Protein AF-A0A061A1T7-F1 (afdb_monomer_lite)

Foldseek 3Di:
DAAPVRLVVVLVVLQPDPDDDDDDDPDQVSQQSHDQKDWDQDPNDTDIDGHGPVNVVVVVVVVLVVLVVVLVVLVVVLVVLVVVLVVCVPPPVCPVVSVVSVVVSVPDPDRDDDDDDDDDDDDDDPPDDADDPQPDWDAQDWDDPDPVDTPDGGDTDTDHPPDDDDDHDHPPPPPPPPD

Radius of gyration: 30.39 Å; chains: 1; bounding box: 61×45×91 Å

Organism: Oncorhynchus mykiss (NCBI:txid8022)

Sequence (179 aa):
MLDVRAILWLENYLQTWQTTILVVSHDRNFLNAVVTDIIHLHSQRLESYRGDYENFVKTKEDRLKNQQREYEAQFQYREHIQVFIDRFRYNANRAAQVQSKLKLLEKLPELKPLEKETEVTLKFPDNFEKLSPPVLQLDEVEFYYNTDQRLFTQLSVSADLESRICIVRINHTALNPDD

Secondary structure (DSSP, 8-state):
---HHHHHHHHHHHHT--S------S-HHHHHHH-SEEEEEETTEEEEEES-HHHHHHHHHHHHHHHHHHHHHHHHHHHHHHHHHHHHTT-GGGHHHHHHHHHHHHHSPP-PPP-PPPP------S----PPSPSEEEEEEEEEEETTEEEEEEEEEEE-TT--------------S--

pLDDT: mean 85.38, std 11.36, range [34.44, 96.12]

InterPro domains:
  IPR027417 P-loop containing nucleoside triphosphate hydrolase [G3DSA:3.40.50.300] (1-96)
  IPR027417 P-loop containing nucleoside triphosphate hydrolase [SSF52540] (2-102)
  IPR032781 ABC-transporter extension domain [PF12848] (39-120)
  IPR050611 ABCF protein [PTHR19211] (1-171)

Structure (mmCIF, N/CA/C/O backbone):
data_AF-A0A061A1T7-F1
#
_entry.id   AF-A0A061A1T7-F1
#
loop_
_atom_site.group_PDB
_atom_site.id
_atom_site.type_symbol
_atom_site.label_atom_id
_atom_site.label_alt_id
_atom_site.label_comp_id
_atom_site.label_asym_id
_atom_site.label_entity_id
_atom_site.label_seq_id
_atom_site.pdbx_PDB_ins_code
_atom_site.Cartn_x
_atom_site.Cartn_y
_atom_site.Cartn_z
_atom_site.occupancy
_atom_site.B_iso_or_equiv
_atom_site.auth_seq_id
_atom_site.auth_comp_id
_atom_site.auth_asym_id
_atom_site.auth_atom_id
_atom_site.pdbx_PDB_model_num
ATOM 1 N N . MET A 1 1 ? 2.419 -6.034 -18.718 1.00 60.41 1 MET A N 1
ATOM 2 C CA . MET A 1 1 ? 3.374 -5.475 -17.742 1.00 60.41 1 MET A CA 1
ATOM 3 C C . MET A 1 1 ? 4.039 -4.290 -18.416 1.00 60.41 1 MET A C 1
ATOM 5 O O . MET A 1 1 ? 4.639 -4.479 -19.470 1.00 60.41 1 MET A O 1
ATOM 9 N N . LEU A 1 2 ? 3.797 -3.078 -17.916 1.00 73.94 2 LEU A N 1
ATOM 10 C CA . LEU A 1 2 ? 4.440 -1.876 -18.445 1.00 73.94 2 LEU A CA 1
ATOM 11 C C . LEU A 1 2 ? 5.878 -1.834 -17.932 1.00 73.94 2 LEU A C 1
ATOM 13 O O . LEU A 1 2 ? 6.141 -2.230 -16.799 1.00 73.94 2 LEU A O 1
ATOM 17 N N . ASP A 1 3 ? 6.795 -1.392 -18.784 1.00 81.38 3 ASP A N 1
ATOM 18 C CA . ASP A 1 3 ? 8.151 -1.082 -18.345 1.00 81.38 3 ASP A CA 1
ATOM 19 C C . ASP A 1 3 ? 8.145 0.209 -17.508 1.00 81.38 3 ASP A C 1
ATOM 21 O O . ASP A 1 3 ? 7.262 1.055 -17.663 1.00 81.38 3 ASP A O 1
ATOM 25 N N . VAL A 1 4 ? 9.148 0.375 -16.648 1.00 82.56 4 VAL A N 1
ATOM 26 C CA . VAL A 1 4 ? 9.321 1.510 -15.734 1.00 82.56 4 VAL A CA 1
ATOM 27 C C . VAL A 1 4 ? 9.188 2.839 -16.476 1.00 82.56 4 VAL A C 1
ATOM 29 O O . VAL A 1 4 ? 8.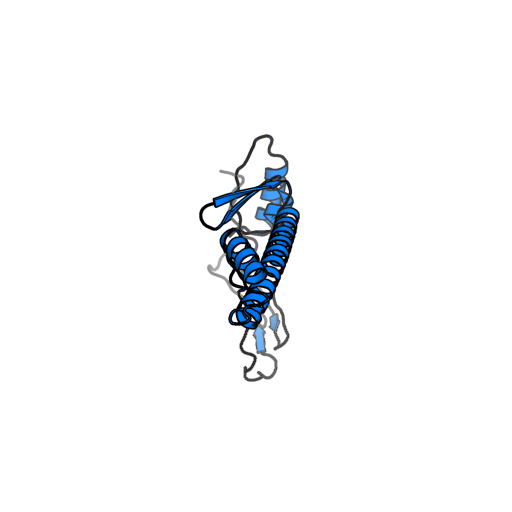497 3.743 -16.014 1.00 82.56 4 VAL A O 1
ATOM 32 N N . ARG A 1 5 ? 9.774 2.955 -17.675 1.00 83.56 5 ARG A N 1
ATOM 33 C CA . ARG A 1 5 ? 9.669 4.179 -18.481 1.00 83.56 5 ARG A CA 1
ATOM 34 C C . ARG A 1 5 ? 8.234 4.472 -18.928 1.00 83.56 5 ARG A C 1
ATOM 36 O O . ARG A 1 5 ? 7.831 5.632 -18.953 1.00 83.56 5 ARG A O 1
ATOM 43 N N . ALA A 1 6 ? 7.476 3.440 -19.289 1.00 86.75 6 ALA A N 1
ATOM 44 C CA . ALA A 1 6 ? 6.087 3.589 -19.708 1.00 86.75 6 ALA A CA 1
ATOM 45 C C . ALA A 1 6 ? 5.177 3.949 -18.524 1.00 86.75 6 ALA A C 1
ATOM 47 O O . ALA A 1 6 ? 4.270 4.760 -18.688 1.00 86.75 6 ALA A O 1
ATOM 48 N N . ILE A 1 7 ? 5.458 3.403 -17.334 1.00 87.44 7 ILE A N 1
ATOM 49 C CA . ILE A 1 7 ? 4.771 3.775 -16.089 1.00 87.44 7 ILE A CA 1
ATOM 50 C C . ILE A 1 7 ? 5.023 5.253 -15.775 1.00 87.44 7 ILE A C 1
ATOM 52 O O . ILE A 1 7 ? 4.065 6.001 -15.624 1.00 87.44 7 ILE A O 1
ATOM 56 N N . LEU A 1 8 ? 6.281 5.704 -15.796 1.00 88.06 8 LEU A N 1
ATOM 57 C CA . LEU A 1 8 ? 6.629 7.110 -15.549 1.00 88.06 8 LEU A CA 1
ATOM 58 C C . LEU A 1 8 ? 5.977 8.064 -16.558 1.00 88.06 8 LEU A C 1
ATOM 60 O O . LEU A 1 8 ? 5.512 9.142 -16.195 1.00 88.06 8 LEU A O 1
ATOM 64 N N . TRP A 1 9 ? 5.940 7.694 -17.841 1.00 90.50 9 TRP A N 1
ATOM 65 C CA . TRP A 1 9 ? 5.237 8.494 -18.844 1.00 90.50 9 TRP A CA 1
ATOM 66 C C . TRP A 1 9 ? 3.737 8.585 -18.535 1.00 90.50 9 TRP A C 1
ATOM 68 O O . TRP A 1 9 ? 3.175 9.678 -18.573 1.00 90.50 9 TRP A O 1
ATOM 78 N N . LEU A 1 10 ? 3.110 7.458 -18.184 1.00 91.19 10 LEU A N 1
ATOM 79 C CA . LEU A 1 10 ? 1.691 7.399 -17.849 1.00 91.19 10 LEU A CA 1
ATOM 80 C C . LEU A 1 10 ? 1.365 8.227 -16.600 1.00 91.19 10 LEU A C 1
ATOM 82 O O . LEU A 1 10 ? 0.374 8.948 -16.602 1.00 91.19 10 LEU A O 1
ATOM 86 N N . GLU A 1 11 ? 2.198 8.164 -15.562 1.00 91.75 11 GLU A N 1
ATOM 87 C CA . GLU A 1 11 ? 2.050 8.982 -14.352 1.00 91.75 11 GLU A CA 1
ATOM 88 C C . GLU A 1 11 ? 2.026 10.474 -14.691 1.00 91.75 11 GLU A C 1
ATOM 90 O O . GLU A 1 11 ? 1.064 11.167 -14.362 1.00 91.75 11 GLU A O 1
ATOM 95 N N . ASN A 1 12 ? 3.036 10.953 -15.424 1.00 91.81 12 ASN A N 1
ATOM 96 C CA . ASN A 1 12 ? 3.116 12.356 -15.834 1.00 91.81 12 ASN A CA 1
ATOM 97 C C . ASN A 1 12 ? 1.926 12.763 -16.712 1.00 91.81 12 ASN A C 1
ATOM 99 O O . ASN A 1 12 ? 1.371 13.850 -16.560 1.00 91.81 12 ASN A O 1
ATOM 103 N N . TYR A 1 13 ? 1.514 11.884 -17.625 1.00 93.25 13 TYR A N 1
ATOM 104 C CA . TYR A 1 13 ? 0.376 12.137 -18.499 1.00 93.25 13 TYR A CA 1
ATOM 105 C C . TYR A 1 13 ? -0.920 12.308 -17.699 1.00 93.25 13 TYR A C 1
ATOM 107 O O . TYR A 1 13 ? -1.641 13.290 -17.889 1.00 93.25 13 TYR A O 1
ATOM 115 N N . LEU A 1 14 ? -1.186 11.401 -16.756 1.00 92.88 14 LEU A N 1
ATOM 116 C CA . LEU A 1 14 ? -2.396 11.429 -15.935 1.00 92.88 14 LEU A CA 1
ATOM 117 C C . LEU A 1 14 ? -2.410 12.591 -14.936 1.00 92.88 14 LEU A C 1
ATOM 119 O O . LEU A 1 14 ? -3.479 13.129 -14.666 1.00 92.88 14 LEU A O 1
ATOM 123 N N . GLN A 1 15 ? -1.254 13.039 -14.446 1.00 90.19 15 GLN A N 1
ATOM 124 C CA . GLN A 1 15 ? -1.170 14.237 -13.601 1.00 90.19 15 GLN A CA 1
ATOM 125 C C . GLN A 1 15 ? -1.609 15.515 -14.329 1.00 90.19 15 GLN A C 1
ATOM 127 O O . GLN A 1 15 ? -2.145 16.430 -13.707 1.00 90.19 15 GLN A O 1
ATOM 132 N N . THR A 1 16 ? -1.405 15.591 -15.647 1.00 91.38 16 THR A N 1
ATOM 133 C CA . THR A 1 16 ? -1.854 16.736 -16.463 1.00 91.38 16 THR A CA 1
ATOM 134 C C . THR A 1 16 ? -3.309 16.627 -16.925 1.00 91.38 16 THR A C 1
ATOM 136 O O . THR A 1 16 ? -3.820 17.522 -17.605 1.00 91.38 16 THR A O 1
ATOM 139 N N . TRP A 1 17 ? -3.988 15.534 -16.575 1.00 93.44 17 TRP A N 1
ATOM 140 C CA . TRP A 1 17 ? -5.333 15.253 -17.043 1.00 93.44 17 TRP A CA 1
ATOM 141 C C . TRP A 1 17 ? -6.360 16.163 -16.362 1.00 93.44 17 TRP A C 1
ATOM 143 O O . TRP A 1 17 ? -6.424 16.258 -15.140 1.00 93.44 17 TRP A O 1
ATOM 153 N N . GLN A 1 18 ? -7.186 16.848 -17.156 1.00 91.88 18 GLN A N 1
ATOM 154 C CA . GLN A 1 18 ? -8.081 17.899 -16.647 1.00 91.88 18 GLN A CA 1
ATOM 155 C C . GLN A 1 18 ? -9.429 17.381 -16.128 1.00 91.88 18 GLN A C 1
ATOM 157 O O . GLN A 1 18 ? -10.175 18.131 -15.500 1.00 91.88 18 GLN A O 1
ATOM 162 N N . THR A 1 19 ? -9.777 16.125 -16.409 1.00 93.75 19 THR A N 1
ATOM 163 C CA . THR A 1 19 ? -11.065 15.535 -16.015 1.00 93.75 19 THR A CA 1
ATOM 164 C C . THR A 1 19 ? -10.893 14.481 -14.930 1.00 93.75 19 THR A C 1
ATOM 166 O O . THR A 1 19 ? -9.794 14.014 -14.650 1.00 93.75 19 THR A O 1
ATOM 169 N N . THR A 1 20 ? -12.002 14.042 -14.338 1.00 93.69 20 THR A N 1
ATOM 170 C CA . THR A 1 20 ? -11.986 12.920 -13.396 1.00 93.69 20 THR A CA 1
ATOM 171 C C . THR A 1 20 ? -11.618 11.621 -14.109 1.00 93.69 20 THR A C 1
ATOM 173 O O . THR A 1 20 ? -12.156 11.316 -15.175 1.00 93.69 20 THR A O 1
ATOM 176 N N . ILE A 1 21 ? -10.730 10.846 -13.491 1.00 93.94 21 ILE A N 1
ATOM 177 C CA . ILE A 1 21 ? -10.353 9.499 -13.918 1.00 93.94 21 ILE A CA 1
ATOM 178 C C . ILE A 1 21 ? -10.602 8.519 -12.773 1.00 93.94 21 ILE A C 1
ATOM 180 O O . ILE A 1 21 ? -10.422 8.856 -11.605 1.00 93.94 21 ILE A O 1
ATOM 184 N N . LEU A 1 22 ? -11.018 7.301 -13.114 1.00 93.75 22 LEU A N 1
ATOM 185 C CA . LEU A 1 22 ? -11.097 6.185 -12.178 1.00 93.75 22 LEU A CA 1
ATOM 186 C C . LEU A 1 22 ? -10.050 5.159 -12.593 1.00 93.75 22 LEU A C 1
ATOM 188 O O . LEU A 1 22 ? -10.111 4.630 -13.703 1.00 93.75 22 LEU A O 1
ATOM 192 N N . VAL A 1 23 ? -9.099 4.885 -11.705 1.00 92.75 23 VAL A N 1
ATOM 193 C CA . VAL A 1 23 ? -8.003 3.954 -11.976 1.00 92.75 23 VAL A CA 1
ATOM 194 C C . VAL A 1 23 ? -8.017 2.830 -10.952 1.00 92.75 23 VAL A C 1
ATOM 196 O O . VAL A 1 23 ? -8.176 3.062 -9.757 1.00 92.75 23 VAL A O 1
ATOM 199 N N . VAL A 1 24 ? -7.829 1.603 -11.435 1.00 93.25 24 VAL A N 1
ATOM 200 C CA . VAL A 1 24 ? -7.609 0.419 -10.603 1.00 93.25 24 VAL A CA 1
ATOM 201 C C . VAL A 1 24 ? -6.159 0.001 -10.793 1.00 93.25 24 VAL A C 1
ATOM 203 O O . VAL A 1 24 ? -5.755 -0.355 -11.898 1.00 93.25 24 VAL A O 1
ATOM 206 N N . SER A 1 25 ? -5.370 0.069 -9.724 1.00 91.12 25 SER A N 1
ATOM 207 C CA . SER A 1 25 ? -3.963 -0.324 -9.737 1.00 91.12 25 SER A CA 1
ATOM 208 C C . SER A 1 25 ? -3.599 -1.057 -8.452 1.00 91.12 25 SER A C 1
ATOM 210 O O . SER A 1 25 ? -4.166 -0.802 -7.391 1.00 91.12 25 SER A O 1
ATOM 212 N N . HIS A 1 26 ? -2.635 -1.968 -8.562 1.00 90.12 26 HIS A N 1
ATOM 213 C CA . HIS A 1 26 ? -1.984 -2.612 -7.421 1.00 90.12 26 HIS A CA 1
ATOM 214 C C . HIS A 1 26 ? -0.611 -1.993 -7.107 1.00 90.12 26 HIS A C 1
ATOM 216 O O . HIS A 1 26 ? 0.023 -2.381 -6.126 1.00 90.12 26 HIS A O 1
ATOM 222 N N . ASP A 1 27 ? -0.149 -1.040 -7.923 1.00 90.75 27 ASP A N 1
ATOM 223 C CA . ASP A 1 27 ? 1.112 -0.334 -7.718 1.00 90.75 27 ASP A CA 1
ATOM 224 C C . ASP A 1 27 ? 0.909 0.863 -6.782 1.00 90.75 27 ASP A C 1
ATOM 226 O O . ASP A 1 27 ? 0.187 1.814 -7.089 1.00 90.75 27 ASP A O 1
ATOM 230 N N . ARG A 1 28 ? 1.566 0.798 -5.624 1.00 91.69 28 ARG A N 1
ATOM 231 C CA . ARG A 1 28 ? 1.481 1.810 -4.569 1.00 91.69 28 ARG A CA 1
ATOM 232 C C . ARG A 1 28 ? 2.120 3.131 -4.986 1.00 91.69 28 ARG A C 1
ATOM 234 O O . ARG A 1 28 ? 1.584 4.179 -4.644 1.00 91.69 28 ARG A O 1
ATOM 241 N N . ASN A 1 29 ? 3.229 3.083 -5.724 1.00 91.44 29 ASN A N 1
ATOM 242 C CA . ASN A 1 29 ? 3.960 4.280 -6.142 1.00 91.44 29 ASN A CA 1
ATOM 243 C C . ASN A 1 29 ? 3.148 5.056 -7.177 1.00 91.44 29 ASN A C 1
ATOM 245 O O . ASN A 1 29 ? 2.953 6.259 -7.031 1.00 91.44 29 ASN A O 1
ATOM 249 N N . PHE A 1 30 ? 2.586 4.334 -8.147 1.00 92.06 30 PHE A N 1
ATOM 250 C CA . PHE A 1 30 ? 1.691 4.908 -9.144 1.00 92.06 30 PHE A CA 1
ATOM 251 C C . PHE A 1 30 ? 0.461 5.560 -8.500 1.00 92.06 30 PHE A C 1
ATOM 253 O O . PHE A 1 30 ? 0.112 6.695 -8.822 1.00 92.06 30 PHE A O 1
ATOM 260 N N . LEU A 1 31 ? -0.198 4.856 -7.565 1.00 93.12 31 LEU A N 1
ATOM 261 C CA . LEU A 1 31 ? -1.358 5.410 -6.866 1.00 93.12 31 LEU A CA 1
ATOM 262 C C . LEU A 1 31 ? -0.971 6.665 -6.084 1.00 93.12 31 LEU A C 1
ATOM 264 O O . LEU A 1 31 ? -1.638 7.681 -6.226 1.00 93.12 31 LEU A O 1
ATOM 268 N N . ASN A 1 32 ? 0.134 6.624 -5.335 1.00 93.69 32 ASN A N 1
ATOM 269 C CA . ASN A 1 32 ? 0.642 7.786 -4.608 1.00 93.69 32 ASN A CA 1
ATOM 270 C C . ASN A 1 32 ? 0.908 8.999 -5.507 1.00 93.69 32 ASN A C 1
ATOM 272 O O . ASN A 1 32 ? 0.681 10.128 -5.085 1.00 93.69 32 ASN A O 1
ATOM 276 N N . ALA A 1 33 ? 1.396 8.778 -6.727 1.00 92.31 33 ALA A N 1
ATOM 277 C CA . ALA A 1 33 ? 1.753 9.856 -7.639 1.00 92.31 33 ALA A CA 1
ATOM 278 C C . ALA A 1 33 ? 0.543 10.493 -8.343 1.00 92.31 33 ALA A C 1
ATOM 280 O O . ALA A 1 33 ? 0.611 11.666 -8.711 1.00 92.31 33 ALA A O 1
ATOM 281 N N . VAL A 1 34 ? -0.532 9.735 -8.584 1.00 93.19 34 VAL A N 1
ATOM 282 C CA . VAL A 1 34 ? -1.605 10.145 -9.510 1.00 93.19 34 VAL A CA 1
ATOM 283 C C . VAL A 1 34 ? -2.943 10.405 -8.816 1.00 93.19 34 VAL A C 1
ATOM 285 O O . VAL A 1 34 ? -3.704 11.256 -9.278 1.00 93.19 34 VAL A O 1
ATOM 288 N N . VAL A 1 35 ? -3.281 9.683 -7.744 1.00 94.06 35 VAL A N 1
ATOM 289 C CA . VAL A 1 35 ? -4.643 9.730 -7.184 1.00 94.06 35 VAL A CA 1
ATOM 290 C C . VAL A 1 35 ? -4.811 10.832 -6.143 1.00 94.06 35 VAL A C 1
ATOM 292 O O . VAL A 1 35 ? -3.919 11.109 -5.346 1.00 94.06 35 VAL A O 1
ATOM 295 N N . THR A 1 36 ? -5.997 11.435 -6.117 1.00 93.94 36 THR A N 1
ATOM 296 C CA . THR A 1 36 ? -6.393 12.422 -5.098 1.00 93.94 36 THR A CA 1
ATOM 297 C C . THR A 1 36 ? -7.263 11.822 -4.000 1.00 93.94 36 THR A C 1
ATOM 299 O O . THR A 1 36 ? -7.350 12.375 -2.902 1.00 93.94 36 THR A O 1
ATOM 302 N N . ASP A 1 37 ? -7.928 10.711 -4.309 1.00 94.75 37 ASP A N 1
ATOM 303 C CA . ASP A 1 37 ? -8.887 10.023 -3.460 1.00 94.75 37 ASP A CA 1
ATOM 304 C C . ASP A 1 37 ? -8.797 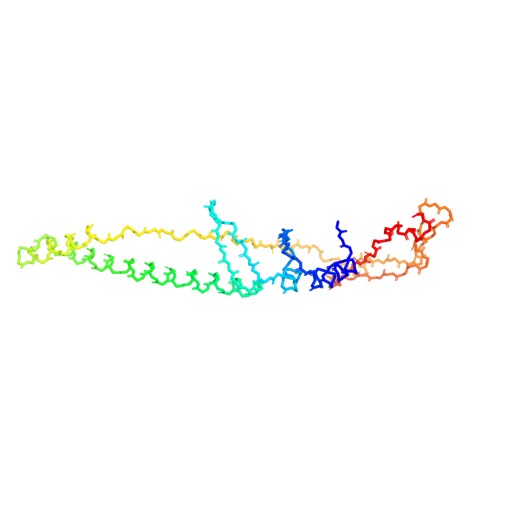8.517 -3.725 1.00 94.75 37 ASP A C 1
ATOM 306 O O . ASP A 1 37 ? -8.570 8.076 -4.856 1.00 94.75 37 ASP A O 1
ATOM 310 N N . ILE A 1 38 ? -9.015 7.720 -2.683 1.00 96.12 38 ILE A N 1
ATOM 311 C CA . ILE A 1 38 ? -8.979 6.261 -2.737 1.00 96.12 38 ILE A CA 1
ATOM 312 C C . ILE A 1 38 ? -10.326 5.697 -2.339 1.00 96.12 38 ILE A C 1
ATOM 314 O O . ILE A 1 38 ? -10.876 6.017 -1.288 1.00 96.12 38 ILE A O 1
ATOM 318 N N . ILE A 1 39 ? -10.825 4.791 -3.172 1.00 95.25 39 ILE A N 1
ATOM 319 C CA . ILE A 1 39 ? -12.007 3.993 -2.880 1.00 95.25 39 ILE A CA 1
ATOM 320 C C . ILE A 1 39 ? -11.527 2.592 -2.506 1.00 95.25 39 ILE A C 1
ATOM 322 O O . ILE A 1 39 ? -11.067 1.826 -3.352 1.00 95.25 39 ILE A O 1
ATOM 326 N N . HIS A 1 40 ? -11.623 2.260 -1.223 1.00 93.88 40 HIS A N 1
ATOM 327 C CA . HIS A 1 40 ? -11.245 0.959 -0.691 1.00 93.88 40 HIS A CA 1
ATOM 328 C C . HIS A 1 40 ? -12.460 0.030 -0.683 1.00 93.88 40 HIS A C 1
ATOM 330 O O . HIS A 1 40 ? -13.447 0.281 0.012 1.00 93.88 40 HIS A O 1
ATOM 336 N N . LEU A 1 41 ? -12.380 -1.052 -1.457 1.00 91.56 41 LEU A N 1
ATOM 337 C CA . LEU A 1 41 ? -13.366 -2.126 -1.456 1.00 91.56 41 LEU A CA 1
ATOM 338 C C . LEU A 1 41 ? -12.942 -3.208 -0.456 1.00 91.56 41 LEU A C 1
ATOM 340 O O . LEU A 1 41 ? -11.972 -3.924 -0.695 1.00 91.56 41 LEU A O 1
ATOM 344 N N . HIS A 1 42 ? -13.684 -3.352 0.640 1.00 87.06 42 HIS A N 1
ATOM 345 C CA . HIS A 1 42 ? -13.424 -4.354 1.675 1.00 87.06 42 HIS A CA 1
ATOM 346 C C . HIS A 1 42 ? -14.728 -4.875 2.286 1.00 87.06 42 HIS A C 1
ATOM 348 O O . HIS A 1 42 ? -15.675 -4.113 2.467 1.00 87.06 42 HIS A O 1
ATOM 354 N N . SER A 1 43 ? -14.803 -6.179 2.571 1.00 85.56 43 SER A N 1
ATOM 355 C CA . SER A 1 43 ? -15.991 -6.854 3.131 1.00 85.56 43 SER A CA 1
ATOM 356 C C . SER A 1 43 ? -17.309 -6.460 2.441 1.00 85.56 43 SER A C 1
ATOM 358 O O . SER A 1 43 ? -18.313 -6.164 3.087 1.00 85.56 43 SER A O 1
ATOM 360 N N . GLN A 1 44 ? -17.288 -6.439 1.099 1.00 89.94 44 GLN A N 1
ATOM 361 C CA . GLN A 1 44 ? -18.413 -6.053 0.226 1.00 89.94 44 GLN A CA 1
ATOM 362 C C . GLN A 1 44 ? -18.911 -4.608 0.432 1.00 89.94 44 GLN A C 1
ATOM 364 O O . GLN A 1 44 ? -20.049 -4.280 0.099 1.00 89.94 44 GLN A O 1
ATOM 369 N N . ARG A 1 45 ? -18.067 -3.729 0.980 1.00 89.06 45 ARG A N 1
ATOM 370 C CA . ARG A 1 45 ? -18.357 -2.311 1.212 1.00 89.06 45 ARG A CA 1
ATOM 371 C C . ARG A 1 45 ? -17.301 -1.430 0.568 1.00 89.06 45 ARG A C 1
ATOM 373 O O . ARG A 1 45 ? -16.142 -1.816 0.456 1.00 89.06 45 ARG A O 1
ATOM 380 N N . LEU A 1 46 ? -17.727 -0.239 0.163 1.00 93.88 46 LEU A N 1
ATOM 381 C CA . LEU A 1 46 ? -16.863 0.801 -0.377 1.00 93.88 46 LEU A CA 1
ATOM 382 C C . LEU A 1 46 ? -16.690 1.888 0.678 1.00 93.88 46 LEU A C 1
ATOM 384 O O . LEU A 1 46 ? -17.676 2.439 1.169 1.00 93.88 46 LEU A O 1
ATOM 388 N N . GLU A 1 47 ? -15.444 2.193 1.010 1.00 92.19 47 GLU A N 1
ATOM 389 C CA . GLU A 1 47 ? -15.086 3.306 1.882 1.00 92.19 47 GLU A CA 1
ATOM 390 C C . GLU A 1 47 ? -14.160 4.262 1.130 1.00 92.19 47 GLU A C 1
ATOM 392 O O . GLU A 1 47 ? -13.175 3.836 0.525 1.00 92.19 47 GLU A O 1
ATOM 397 N N . SER A 1 48 ? -14.485 5.552 1.158 1.00 94.19 48 SER A N 1
ATOM 398 C CA . SER A 1 48 ? -13.708 6.586 0.475 1.00 94.19 48 SER A CA 1
ATOM 399 C C . SER A 1 48 ? -12.755 7.280 1.441 1.00 94.19 48 SER A C 1
ATOM 401 O O . SER A 1 48 ? -13.140 7.655 2.550 1.00 94.19 48 SER A O 1
ATOM 403 N N . TYR A 1 49 ? -11.527 7.496 0.988 1.00 94.56 49 TYR A N 1
ATOM 404 C CA . TYR A 1 49 ? -10.454 8.161 1.711 1.00 94.56 49 TYR A CA 1
ATOM 405 C C . TYR A 1 49 ? -9.923 9.298 0.852 1.00 94.56 49 TYR A C 1
ATOM 407 O O . TYR A 1 49 ? -9.680 9.113 -0.337 1.00 94.56 49 TYR A O 1
ATOM 415 N N . ARG A 1 50 ? -9.739 10.471 1.454 1.00 93.62 50 ARG A N 1
ATOM 416 C CA . ARG A 1 50 ? -9.156 11.623 0.767 1.00 93.62 50 ARG A CA 1
ATOM 417 C C . ARG A 1 50 ? -7.642 11.612 0.939 1.00 93.62 50 ARG A C 1
ATOM 419 O O . ARG A 1 50 ? -7.168 11.480 2.068 1.00 93.62 50 ARG A O 1
ATOM 426 N N . GLY A 1 51 ? -6.916 11.820 -0.151 1.00 92.88 51 GLY A N 1
ATOM 427 C CA . GLY A 1 51 ? -5.459 11.791 -0.202 1.00 92.88 51 GLY A CA 1
ATOM 428 C C . GLY A 1 51 ? -4.912 10.618 -1.014 1.00 92.88 51 GLY A C 1
ATOM 429 O O . GLY A 1 51 ? -5.653 9.837 -1.610 1.00 92.88 51 GLY A O 1
ATOM 430 N N . ASP A 1 52 ? -3.588 10.531 -1.017 1.00 92.75 52 ASP A N 1
ATOM 431 C CA . ASP A 1 52 ? -2.811 9.478 -1.666 1.00 92.75 52 ASP A CA 1
ATOM 432 C C . ASP A 1 52 ? -2.897 8.116 -0.937 1.00 92.75 52 ASP A C 1
ATOM 434 O O . ASP A 1 52 ? -3.592 7.937 0.074 1.00 92.75 52 ASP A O 1
ATOM 438 N N . TYR A 1 53 ? -2.175 7.125 -1.464 1.00 94.00 53 TYR A N 1
ATOM 439 C CA . TYR A 1 53 ? -2.159 5.763 -0.935 1.00 94.00 53 TYR A CA 1
ATOM 440 C C . TYR A 1 53 ? -1.517 5.658 0.450 1.00 94.00 53 TYR A C 1
ATOM 442 O O . TYR A 1 53 ? -2.022 4.921 1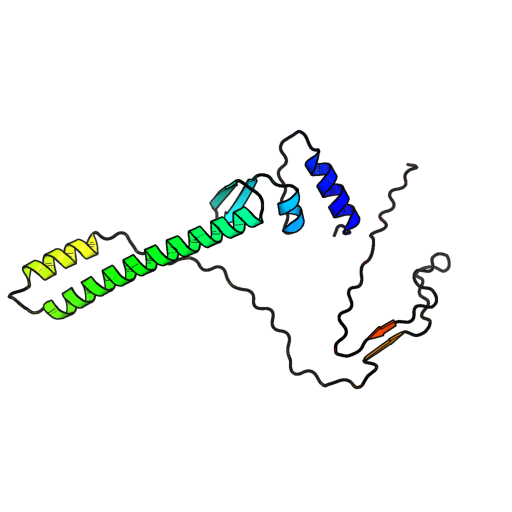.300 1.00 94.00 53 TYR A O 1
ATOM 450 N N . GLU A 1 54 ? -0.466 6.420 0.733 1.00 93.44 54 GLU A N 1
ATOM 451 C CA . GLU A 1 54 ? 0.145 6.471 2.064 1.00 93.44 54 GLU A CA 1
ATOM 452 C C . GLU A 1 54 ? -0.817 7.006 3.130 1.00 93.44 54 GLU A C 1
ATOM 454 O O . GLU A 1 54 ? -0.959 6.402 4.201 1.00 93.44 54 GLU A O 1
ATOM 459 N N . ASN A 1 55 ? -1.535 8.090 2.832 1.00 93.44 55 ASN A N 1
ATOM 460 C CA . ASN A 1 55 ? -2.542 8.652 3.727 1.00 93.44 55 ASN A CA 1
ATOM 461 C C . ASN A 1 55 ? -3.697 7.676 3.973 1.00 93.44 55 ASN A C 1
ATOM 463 O O . ASN A 1 55 ? -4.155 7.539 5.114 1.00 93.44 55 ASN A O 1
ATOM 467 N N . PHE A 1 56 ? -4.140 6.960 2.936 1.00 94.50 56 PHE A N 1
ATOM 468 C CA . PHE A 1 56 ? -5.114 5.876 3.069 1.00 94.50 56 PHE A CA 1
ATOM 469 C C . PHE A 1 56 ? -4.625 4.790 4.035 1.00 94.50 56 PHE A C 1
ATOM 471 O O . PHE A 1 56 ? -5.336 4.469 4.991 1.00 94.50 56 PHE A O 1
ATOM 478 N N . VAL A 1 57 ? -3.417 4.252 3.828 1.00 92.69 57 VAL A N 1
ATOM 479 C CA . VAL A 1 57 ? -2.863 3.177 4.668 1.00 92.69 57 VAL A CA 1
ATOM 480 C C . VAL A 1 57 ? -2.770 3.627 6.121 1.00 92.69 57 VAL A C 1
ATOM 482 O O . VAL A 1 57 ? -3.261 2.934 7.012 1.00 92.69 57 VAL A O 1
ATOM 485 N N . LYS A 1 58 ? -2.229 4.823 6.364 1.00 94.12 58 LYS A N 1
ATOM 486 C CA . LYS A 1 58 ? -2.100 5.378 7.713 1.00 94.12 58 LYS A CA 1
ATOM 487 C C . LYS A 1 58 ? -3.459 5.556 8.391 1.00 94.12 58 LYS A C 1
ATOM 489 O O . LYS A 1 58 ? -3.652 5.122 9.523 1.00 94.12 58 LYS A O 1
ATOM 494 N N . THR A 1 59 ? -4.426 6.137 7.682 1.00 93.69 59 THR A N 1
ATOM 495 C CA . THR A 1 59 ? -5.780 6.362 8.212 1.00 93.69 59 THR A CA 1
ATOM 496 C C . THR A 1 59 ? -6.493 5.040 8.503 1.00 93.69 59 THR A C 1
ATOM 498 O O . THR A 1 59 ? -7.180 4.912 9.519 1.00 93.69 59 THR A O 1
ATOM 501 N N . LYS A 1 60 ? -6.318 4.032 7.638 1.00 91.31 60 LYS A N 1
ATOM 502 C CA . LYS A 1 60 ? -6.839 2.676 7.843 1.00 91.31 60 LYS A CA 1
ATOM 503 C C . LYS A 1 60 ? -6.231 2.042 9.095 1.00 91.31 60 LYS A C 1
ATOM 505 O O . LYS A 1 60 ? -6.978 1.541 9.934 1.00 91.31 60 LYS A O 1
ATOM 510 N N . GLU A 1 61 ? -4.910 2.094 9.251 1.00 90.81 61 GLU A N 1
ATOM 511 C CA . GLU A 1 61 ? -4.223 1.552 10.427 1.00 90.81 61 GLU A CA 1
ATOM 512 C C . GLU A 1 61 ? -4.655 2.234 11.726 1.00 90.81 61 GLU A C 1
ATOM 514 O O . GLU A 1 61 ? -4.927 1.555 12.717 1.00 90.81 61 GLU A O 1
ATOM 519 N N . ASP A 1 62 ? -4.750 3.563 11.736 1.00 93.12 62 ASP A N 1
ATOM 520 C CA . ASP A 1 62 ? -5.167 4.319 12.917 1.00 93.12 62 ASP A CA 1
ATOM 521 C C . ASP A 1 62 ? -6.615 3.989 13.304 1.00 93.12 62 ASP A C 1
ATOM 523 O O . ASP A 1 62 ? -6.924 3.792 14.484 1.00 93.12 62 ASP A O 1
ATOM 527 N N . ARG A 1 63 ? -7.503 3.838 12.314 1.00 89.81 63 ARG A N 1
ATOM 528 C CA . ARG A 1 63 ? -8.887 3.402 12.535 1.00 89.81 63 ARG A CA 1
ATOM 529 C C . ARG A 1 63 ? -8.949 1.988 13.108 1.00 89.81 63 ARG A C 1
ATOM 531 O O . ARG A 1 63 ? -9.678 1.776 14.074 1.00 89.81 63 ARG A O 1
ATOM 538 N N . LEU A 1 64 ? -8.167 1.049 12.572 1.00 88.81 64 LEU A N 1
ATOM 539 C CA . LEU A 1 64 ? -8.091 -0.321 13.090 1.00 88.81 64 LEU A CA 1
ATOM 540 C C . LEU A 1 64 ? -7.557 -0.355 14.529 1.00 88.81 64 LEU A C 1
ATOM 542 O O . LEU A 1 64 ? -8.144 -1.015 15.383 1.00 88.81 64 LEU A O 1
ATOM 546 N N . LYS A 1 65 ? -6.499 0.408 14.835 1.00 90.44 65 LYS A N 1
ATOM 547 C CA . LYS A 1 65 ? -5.948 0.522 16.198 1.00 90.44 65 LYS A CA 1
ATOM 548 C C . LYS A 1 65 ? -6.971 1.089 17.180 1.00 90.44 65 LYS A C 1
ATOM 550 O O . LYS A 1 65 ? -7.092 0.583 18.295 1.00 90.44 65 LYS A O 1
ATOM 555 N N . ASN A 1 66 ? -7.715 2.121 16.785 1.00 91.06 66 ASN A N 1
ATOM 556 C CA . ASN A 1 66 ? -8.754 2.711 17.631 1.00 91.06 66 ASN A CA 1
ATOM 557 C C . ASN A 1 66 ? -9.901 1.728 17.881 1.00 91.06 66 ASN A C 1
ATOM 559 O O . ASN A 1 66 ? -10.270 1.513 19.034 1.00 91.06 66 ASN A O 1
ATOM 563 N N . GLN A 1 67 ? -10.388 1.061 16.833 1.00 88.94 67 GLN A N 1
ATOM 564 C CA . GLN A 1 67 ? -11.407 0.019 16.964 1.00 88.94 67 GLN A CA 1
ATOM 565 C C . GLN A 1 67 ? -10.938 -1.125 17.872 1.00 88.94 67 GLN A C 1
ATOM 567 O O . GLN A 1 67 ? -11.716 -1.632 18.678 1.00 88.94 67 GLN A O 1
ATOM 572 N N . GLN A 1 68 ? -9.661 -1.507 17.789 1.00 89.75 68 GLN A N 1
ATOM 573 C CA . GLN A 1 68 ? -9.093 -2.547 18.643 1.00 89.75 68 GLN A CA 1
ATOM 574 C C . GLN A 1 68 ? -9.042 -2.129 20.112 1.00 89.75 68 GLN A C 1
ATOM 576 O O . GLN A 1 68 ? -9.443 -2.905 20.977 1.00 89.75 68 GLN A O 1
ATOM 581 N N . ARG A 1 69 ? -8.634 -0.891 20.407 1.00 90.31 69 ARG A N 1
ATOM 582 C CA . ARG A 1 69 ? -8.647 -0.361 21.780 1.00 90.31 69 ARG A CA 1
ATOM 583 C C . ARG A 1 69 ? -10.057 -0.284 22.358 1.00 90.31 69 ARG A C 1
ATOM 585 O O . ARG A 1 69 ? -10.260 -0.649 23.512 1.00 90.31 69 ARG A O 1
ATOM 592 N N . GLU A 1 70 ? -11.028 0.179 21.573 1.00 89.50 70 GLU A N 1
ATOM 593 C CA . GLU A 1 70 ? -12.434 0.233 21.992 1.00 89.50 70 GLU A CA 1
ATOM 594 C C . GLU A 1 70 ? -12.989 -1.167 22.273 1.00 89.50 70 GLU A C 1
ATOM 596 O O . GLU A 1 70 ? -13.650 -1.379 23.292 1.00 89.50 70 GLU A O 1
ATOM 601 N N . TYR A 1 71 ? -12.673 -2.132 21.405 1.00 89.94 71 TYR A N 1
ATOM 602 C CA . TYR A 1 71 ? -13.031 -3.534 21.584 1.00 89.94 71 TYR A CA 1
ATOM 603 C C . TYR A 1 71 ? -12.432 -4.109 22.874 1.00 89.94 71 TYR A C 1
ATOM 605 O O . TYR A 1 71 ? -13.156 -4.679 23.689 1.00 89.94 71 TYR A O 1
ATOM 613 N N . GLU A 1 72 ? -11.130 -3.921 23.101 1.00 90.50 72 GLU A N 1
ATOM 614 C CA . GLU A 1 72 ? -10.434 -4.410 24.296 1.00 90.50 72 GLU A CA 1
ATOM 615 C C . GLU A 1 72 ? -10.990 -3.774 25.580 1.00 90.50 72 GLU A C 1
ATOM 617 O O . GLU A 1 72 ? -11.231 -4.479 26.561 1.00 90.50 72 GLU A O 1
ATOM 622 N N . ALA A 1 73 ? -11.283 -2.470 25.569 1.00 90.81 73 ALA A N 1
ATOM 623 C CA . ALA A 1 73 ? -11.886 -1.779 26.707 1.00 90.81 73 ALA A CA 1
ATOM 624 C C . ALA A 1 73 ? -13.294 -2.312 27.031 1.00 90.81 73 ALA A C 1
ATOM 626 O O . ALA A 1 73 ? -13.618 -2.557 28.196 1.00 90.81 73 ALA A O 1
ATOM 627 N N . GLN A 1 74 ? -14.132 -2.535 26.011 1.00 89.38 74 GLN A N 1
ATOM 628 C CA . GLN A 1 74 ? -15.461 -3.125 26.196 1.00 89.38 74 GLN A CA 1
ATOM 629 C C . GLN A 1 74 ? -15.382 -4.573 26.683 1.00 89.38 74 GLN A C 1
ATOM 631 O O . GLN A 1 74 ? -16.176 -4.979 27.535 1.00 89.38 74 GLN A O 1
ATOM 636 N N . PHE A 1 75 ? -14.422 -5.340 26.168 1.00 90.00 75 PHE A N 1
ATOM 637 C CA . PHE A 1 75 ? -14.181 -6.715 26.581 1.00 90.00 75 PHE A CA 1
ATOM 638 C C . PHE A 1 75 ? -13.793 -6.787 28.063 1.00 90.00 75 PHE A C 1
ATOM 640 O O . PHE A 1 75 ? -14.468 -7.470 28.833 1.00 90.00 75 PHE A O 1
ATOM 647 N N . GLN A 1 76 ? -12.795 -6.008 28.491 1.00 91.12 76 GLN A N 1
ATOM 648 C CA . GLN A 1 76 ? -12.363 -5.948 29.893 1.00 91.12 76 GLN A CA 1
ATOM 649 C C . GLN A 1 76 ? -13.486 -5.476 30.824 1.00 91.12 76 GLN A C 1
ATOM 651 O O . GLN A 1 76 ? -13.655 -6.004 31.924 1.00 91.12 76 GLN A O 1
ATOM 656 N N . TYR A 1 77 ? -14.294 -4.505 30.388 1.00 90.00 77 TYR A N 1
ATOM 657 C CA . TYR A 1 77 ? -15.433 -4.027 31.170 1.00 90.00 77 TYR A CA 1
ATOM 658 C C . TYR A 1 77 ? -16.497 -5.115 31.373 1.00 90.00 77 TYR A C 1
ATOM 660 O O . TYR A 1 77 ? -16.991 -5.303 32.490 1.00 90.00 77 TYR A O 1
ATOM 668 N N . ARG A 1 78 ? -16.824 -5.864 30.312 1.00 89.38 78 ARG A N 1
ATOM 669 C CA . ARG A 1 78 ? -17.740 -7.013 30.377 1.00 89.38 78 ARG A CA 1
ATOM 670 C C . ARG A 1 78 ? -17.193 -8.101 31.295 1.00 89.38 78 ARG A C 1
ATOM 672 O O . ARG A 1 78 ? -17.923 -8.577 32.161 1.00 89.38 78 ARG A O 1
ATOM 679 N N . GLU A 1 79 ? -15.917 -8.445 31.149 1.00 91.06 79 GLU A N 1
ATOM 680 C CA . GLU A 1 79 ? -15.249 -9.455 31.971 1.00 91.06 79 GLU A CA 1
ATOM 681 C C . GLU A 1 79 ? -15.264 -9.068 33.457 1.00 91.06 79 GLU A C 1
ATOM 683 O O . GLU A 1 79 ? -15.645 -9.868 34.312 1.00 91.06 79 GLU A O 1
ATOM 688 N N . HIS A 1 80 ? -14.957 -7.809 33.778 1.00 91.62 80 HIS A N 1
ATOM 689 C CA . HIS A 1 80 ? -14.985 -7.314 35.153 1.00 91.62 80 HIS A CA 1
ATOM 690 C C . HIS A 1 80 ? -16.377 -7.436 35.796 1.00 91.62 80 HIS A C 1
ATOM 692 O O . HIS A 1 80 ? -16.505 -7.859 36.950 1.00 91.62 80 HIS A O 1
ATOM 698 N N . ILE A 1 81 ? -17.433 -7.088 35.053 1.00 89.75 81 ILE A N 1
ATOM 699 C CA . ILE A 1 81 ? -18.817 -7.238 35.517 1.00 89.75 81 ILE A CA 1
ATOM 700 C C . ILE A 1 81 ? -19.170 -8.713 35.703 1.00 89.75 81 ILE A C 1
ATOM 702 O O . ILE A 1 81 ? -19.777 -9.064 36.716 1.00 89.75 81 ILE A O 1
ATOM 706 N N . GLN A 1 82 ? -18.768 -9.567 34.763 1.00 89.00 82 GLN A N 1
ATOM 707 C CA . GLN A 1 82 ? -19.031 -11.000 34.809 1.00 89.00 82 GLN A CA 1
ATOM 708 C C . GLN A 1 82 ? -18.400 -11.641 36.052 1.00 89.00 82 GLN A C 1
ATOM 710 O O . GLN A 1 82 ? -19.097 -12.291 36.827 1.00 89.00 82 GLN A O 1
ATOM 715 N N . VAL A 1 83 ? -17.126 -11.345 36.335 1.00 91.69 83 VAL A N 1
ATOM 716 C CA . VAL A 1 83 ? -16.428 -11.827 37.541 1.00 91.69 83 VAL A CA 1
ATOM 717 C C . VAL A 1 83 ? -17.128 -11.367 38.825 1.00 91.69 83 VAL A C 1
ATOM 719 O O . VAL A 1 83 ? -17.217 -12.130 39.791 1.00 91.69 83 VAL A O 1
ATOM 722 N N . PHE A 1 84 ? -17.645 -10.132 38.865 1.00 89.00 84 PHE A N 1
ATOM 723 C CA . PHE A 1 84 ? -18.415 -9.643 40.013 1.00 89.00 84 PHE A CA 1
ATOM 724 C C . PHE A 1 84 ? -19.729 -10.414 40.188 1.00 89.00 84 PHE A C 1
ATOM 726 O O . PHE A 1 84 ? -20.061 -10.807 41.310 1.00 89.00 84 PHE A O 1
ATOM 733 N N . ILE A 1 85 ? -20.467 -10.635 39.096 1.00 87.69 85 ILE A N 1
ATOM 734 C CA . ILE A 1 85 ? -21.718 -11.399 39.103 1.00 87.69 85 ILE A CA 1
ATOM 735 C C . ILE A 1 85 ? -21.445 -12.815 39.605 1.00 87.69 85 ILE A C 1
ATOM 737 O O . ILE A 1 85 ? -22.082 -13.231 40.567 1.00 87.69 85 ILE A O 1
ATOM 741 N N . ASP A 1 86 ? -20.462 -13.512 39.039 1.00 88.94 86 ASP A N 1
ATOM 742 C CA . ASP A 1 86 ? -20.159 -14.904 39.382 1.00 88.94 86 ASP A CA 1
ATOM 743 C C . ASP A 1 86 ? -19.709 -15.059 40.837 1.00 88.94 86 ASP A C 1
ATOM 745 O O . ASP A 1 86 ? -20.161 -15.964 41.542 1.00 88.94 86 ASP A O 1
ATOM 749 N N . ARG A 1 87 ? -18.890 -14.126 41.335 1.00 88.94 87 ARG A N 1
ATOM 750 C CA . ARG A 1 87 ? -18.408 -14.141 42.723 1.00 88.94 87 ARG A CA 1
ATOM 751 C C . ARG A 1 87 ? -19.518 -13.899 43.744 1.00 88.94 87 ARG A C 1
ATOM 753 O O . ARG A 1 87 ? -19.487 -14.479 44.827 1.00 88.94 87 ARG A O 1
ATOM 760 N N . PHE A 1 88 ? -20.467 -13.014 43.442 1.00 88.00 88 PHE A N 1
ATOM 761 C CA . PHE A 1 88 ? -21.495 -12.588 44.398 1.00 88.00 88 PHE A CA 1
ATOM 762 C C . PHE A 1 88 ? -22.892 -13.141 44.100 1.00 88.00 88 PHE A C 1
ATOM 764 O O . PHE A 1 88 ? -23.827 -12.815 44.831 1.00 88.00 88 PHE A O 1
ATOM 771 N N . ARG A 1 89 ? -23.037 -14.025 43.101 1.00 81.31 89 ARG A N 1
ATOM 772 C CA . ARG A 1 89 ? -24.315 -14.624 42.677 1.00 81.31 89 ARG A CA 1
ATOM 773 C C . ARG A 1 89 ? -25.085 -15.287 43.817 1.00 81.31 89 ARG A C 1
ATOM 775 O O . ARG A 1 89 ? -26.305 -15.181 43.870 1.00 81.31 89 ARG A O 1
ATOM 782 N N . TYR A 1 90 ? -24.366 -15.941 44.728 1.00 82.50 90 TYR A N 1
ATOM 783 C CA . TYR A 1 90 ? -24.939 -16.677 45.859 1.00 82.50 90 TYR A CA 1
ATOM 784 C C . TYR A 1 90 ? -24.963 -15.875 47.171 1.00 82.50 90 TYR A C 1
ATOM 786 O O . TYR A 1 90 ? -25.361 -16.399 48.208 1.00 82.50 90 TYR A O 1
ATOM 794 N N . ASN A 1 91 ? -24.543 -14.605 47.160 1.00 83.75 91 ASN A N 1
ATOM 795 C CA . ASN A 1 91 ? -24.526 -13.769 48.357 1.00 83.75 91 ASN A CA 1
ATOM 796 C C . ASN A 1 91 ? -25.822 -12.949 48.471 1.00 83.75 91 ASN A C 1
ATOM 798 O O . ASN A 1 91 ? -26.000 -11.949 47.771 1.00 83.75 91 ASN A O 1
ATOM 802 N N . ALA A 1 92 ? -26.697 -13.337 49.404 1.00 76.12 92 ALA A N 1
ATOM 803 C CA . ALA A 1 92 ? -27.994 -12.695 49.631 1.00 76.12 92 ALA A CA 1
ATOM 804 C C . ALA A 1 92 ? -27.892 -11.180 49.910 1.00 76.12 92 ALA A C 1
ATOM 806 O O . ALA A 1 92 ? -28.705 -10.408 49.405 1.00 76.12 92 ALA A O 1
ATOM 807 N N . ASN A 1 93 ? -26.847 -10.727 50.615 1.00 83.31 93 ASN A N 1
ATOM 808 C CA . ASN A 1 93 ? -26.659 -9.309 50.952 1.00 83.31 93 ASN A CA 1
ATOM 809 C C . ASN A 1 93 ? -26.286 -8.436 49.741 1.00 83.31 93 ASN A C 1
ATOM 811 O O . ASN A 1 93 ? -26.401 -7.214 49.805 1.00 83.31 93 ASN A O 1
ATOM 815 N N . ARG A 1 94 ? -25.825 -9.033 48.632 1.00 83.56 94 ARG A N 1
ATOM 816 C CA . ARG A 1 94 ? -25.431 -8.311 47.406 1.00 83.56 94 ARG A CA 1
ATOM 817 C C . ARG A 1 94 ? -26.339 -8.601 46.210 1.00 83.56 94 ARG A C 1
ATOM 819 O O . ARG A 1 94 ? -26.065 -8.113 45.114 1.00 83.56 94 ARG A O 1
ATOM 826 N N . ALA A 1 95 ? -27.449 -9.312 46.417 1.00 81.50 95 ALA A N 1
ATOM 827 C CA . ALA A 1 95 ? -28.370 -9.722 45.358 1.00 81.50 95 ALA A CA 1
ATOM 828 C C . ALA A 1 95 ? -28.880 -8.542 44.506 1.00 81.50 95 ALA A C 1
ATOM 830 O O . ALA A 1 95 ? -28.873 -8.621 43.279 1.00 81.50 95 ALA A O 1
ATOM 831 N N . ALA A 1 96 ? -29.236 -7.411 45.127 1.00 86.50 96 ALA A N 1
ATOM 832 C CA . ALA A 1 96 ? -29.690 -6.217 44.405 1.00 86.50 96 ALA A CA 1
ATOM 833 C C . ALA A 1 96 ? -28.603 -5.620 43.483 1.00 86.50 96 ALA A C 1
ATOM 835 O O . ALA A 1 96 ? -28.899 -5.179 42.371 1.00 86.50 96 ALA A O 1
ATOM 836 N N . GLN A 1 97 ? -27.335 -5.644 43.913 1.00 86.62 97 GLN A N 1
ATOM 837 C CA . GLN A 1 97 ? -26.207 -5.155 43.112 1.00 86.62 97 GLN A CA 1
ATOM 838 C C . GLN A 1 97 ? -25.911 -6.091 41.938 1.00 86.62 97 GLN A C 1
ATOM 840 O O . GLN A 1 97 ? -25.711 -5.617 40.822 1.00 86.62 97 GLN A O 1
ATOM 845 N N . VAL A 1 98 ? -25.941 -7.408 42.166 1.00 88.50 98 VAL A N 1
ATOM 846 C CA . VAL A 1 98 ? -25.767 -8.420 41.111 1.00 88.50 98 VAL A CA 1
ATOM 847 C C . VAL A 1 98 ? -26.862 -8.295 40.050 1.00 88.50 98 VAL A C 1
ATOM 849 O O . VAL A 1 98 ? -26.551 -8.252 38.865 1.00 88.50 98 VAL A O 1
ATOM 852 N N . GLN A 1 99 ? -28.125 -8.141 40.456 1.00 86.44 99 GLN A N 1
ATOM 853 C CA . GLN A 1 99 ? -29.258 -7.953 39.539 1.00 86.44 99 GLN A CA 1
ATOM 854 C C . GLN A 1 99 ? -29.135 -6.671 38.700 1.00 86.44 99 GLN A C 1
ATOM 856 O O . GLN A 1 99 ? -29.412 -6.679 37.502 1.00 86.44 99 GLN A O 1
ATOM 861 N N . SER A 1 100 ? -28.683 -5.567 39.303 1.00 89.25 100 SER A N 1
ATOM 862 C CA . SER A 1 100 ? -28.418 -4.318 38.576 1.00 89.25 100 SER A CA 1
ATOM 863 C C . SER A 1 100 ? -27.302 -4.482 37.537 1.00 89.25 100 SER A C 1
ATOM 865 O O . SER A 1 100 ? -27.454 -4.075 36.385 1.00 89.25 100 SER A O 1
ATOM 867 N N . LYS A 1 101 ? -26.197 -5.137 37.915 1.00 87.38 101 LYS A N 1
ATOM 868 C CA . LYS A 1 101 ? -25.060 -5.404 37.022 1.00 87.38 101 LYS A CA 1
ATOM 869 C C . LYS A 1 101 ? -25.400 -6.393 35.903 1.00 87.38 101 LYS A C 1
ATOM 871 O O . LYS A 1 101 ? -24.937 -6.189 34.787 1.00 87.38 101 LYS A O 1
ATOM 876 N N . LEU A 1 102 ? -26.247 -7.388 36.168 1.00 87.50 102 LEU A N 1
ATOM 877 C CA . LEU A 1 102 ? -26.756 -8.320 35.159 1.00 87.50 102 LEU A CA 1
ATOM 878 C C . LEU A 1 102 ? -27.572 -7.583 34.089 1.00 87.50 102 LEU A C 1
ATOM 880 O O . LEU A 1 102 ? -27.280 -7.697 32.903 1.00 87.50 102 LEU A O 1
ATOM 884 N N . LYS A 1 103 ? -28.508 -6.722 34.510 1.00 88.69 103 LYS A N 1
ATOM 885 C CA . LYS A 1 103 ? -29.273 -5.865 33.588 1.00 88.69 103 LYS A CA 1
ATOM 886 C C . LYS A 1 103 ? -28.390 -4.892 32.807 1.00 88.69 103 LYS A C 1
ATOM 888 O O . LYS A 1 103 ? -28.730 -4.516 31.690 1.00 88.69 103 LYS A O 1
ATOM 893 N N . LEU A 1 104 ? -27.289 -4.430 33.401 1.00 88.50 104 LEU A N 1
ATOM 894 C CA . LEU A 1 104 ? -26.319 -3.575 32.716 1.00 88.50 104 LEU A CA 1
ATOM 895 C C . LEU A 1 104 ? -25.589 -4.367 31.626 1.00 88.50 104 LEU A C 1
ATOM 897 O O . LEU A 1 104 ? -25.512 -3.890 30.500 1.00 88.50 104 LEU A O 1
ATOM 901 N N . LEU A 1 105 ? -25.129 -5.584 31.934 1.00 86.12 105 LEU A N 1
ATOM 902 C CA . LEU A 1 105 ? -24.458 -6.473 30.983 1.00 86.12 105 LEU A CA 1
ATOM 903 C C . LEU A 1 105 ? -25.350 -6.813 29.777 1.00 86.12 105 LEU A C 1
ATOM 905 O O . LEU A 1 105 ? -24.875 -6.758 28.647 1.00 86.12 105 LEU A O 1
ATOM 909 N N . GLU A 1 106 ? -26.638 -7.086 30.006 1.00 85.62 106 GLU A N 1
ATOM 910 C CA . GLU A 1 106 ? -27.629 -7.346 28.945 1.00 85.62 106 GLU A CA 1
ATOM 911 C C . GLU A 1 106 ? -27.865 -6.138 28.028 1.00 85.62 106 GLU A C 1
ATOM 913 O O . GLU A 1 106 ? -28.172 -6.299 26.850 1.00 85.62 106 GLU A O 1
ATOM 918 N N . LYS A 1 107 ? -27.717 -4.916 28.554 1.00 88.25 107 LYS A N 1
ATOM 919 C CA . LYS A 1 107 ? -27.880 -3.675 27.783 1.00 88.25 107 LYS A CA 1
ATOM 920 C C . LYS A 1 107 ? -26.628 -3.266 27.010 1.00 88.25 107 LYS A C 1
ATOM 922 O O . LYS A 1 107 ? -26.711 -2.341 26.203 1.00 88.25 107 LYS A O 1
ATOM 927 N N . LEU A 1 108 ? -25.472 -3.882 27.270 1.00 82.88 108 LEU A N 1
ATOM 928 C CA . LEU A 1 108 ? -24.246 -3.529 26.558 1.00 82.88 108 LEU A CA 1
ATOM 929 C C . LEU A 1 108 ? -24.331 -3.993 25.093 1.00 82.88 108 LEU A C 1
ATOM 931 O O . LEU A 1 108 ? -24.696 -5.144 24.843 1.00 82.88 108 LEU A O 1
ATOM 935 N N . PRO A 1 109 ? -23.943 -3.140 24.127 1.00 79.19 109 PRO A N 1
ATOM 936 C CA . PRO A 1 109 ? -23.983 -3.473 22.704 1.00 79.19 109 PRO A CA 1
ATOM 937 C C . PRO A 1 109 ? -23.084 -4.670 22.395 1.00 79.19 109 PRO A C 1
ATOM 939 O O . PRO A 1 109 ? -22.003 -4.786 22.975 1.00 79.19 109 PRO A O 1
ATOM 942 N N . GLU A 1 110 ? -23.533 -5.561 21.509 1.00 75.25 110 GLU A N 1
ATOM 943 C CA . GLU A 1 110 ? -22.803 -6.778 21.143 1.00 75.25 110 GLU A CA 1
ATOM 944 C C . GLU A 1 110 ? -21.370 -6.481 20.694 1.00 75.25 110 GLU A C 1
ATOM 946 O O . GLU A 1 110 ? -21.116 -5.614 19.856 1.00 75.25 110 GLU A O 1
ATOM 951 N N . LEU A 1 111 ? -20.434 -7.242 21.258 1.00 75.44 111 LEU A N 1
ATOM 952 C CA . LEU A 1 111 ? -19.017 -7.124 20.968 1.00 75.44 111 LEU A CA 1
ATOM 953 C C . LEU A 1 111 ? -18.734 -7.825 19.632 1.00 75.44 111 LEU A C 1
ATOM 955 O O . LEU A 1 111 ? -18.751 -9.054 19.559 1.00 75.44 111 LEU A O 1
ATOM 959 N N . LYS A 1 112 ? -18.503 -7.057 18.565 1.00 75.62 112 LYS A N 1
ATOM 960 C CA . LYS A 1 112 ? -18.149 -7.620 17.256 1.00 75.62 112 LYS A CA 1
ATOM 961 C C . LYS A 1 112 ? -16.632 -7.798 17.160 1.00 75.62 112 LYS A C 1
ATOM 963 O O . LYS A 1 112 ? -15.922 -6.807 17.332 1.00 75.62 112 LYS A O 1
ATOM 968 N N . PRO A 1 113 ? -16.124 -9.017 16.907 1.00 75.38 113 PRO A N 1
ATOM 969 C CA . PRO A 1 113 ? -14.696 -9.232 16.717 1.00 75.38 113 PRO A CA 1
ATOM 970 C C . PRO A 1 113 ? -14.208 -8.500 15.466 1.00 75.38 113 PRO A C 1
ATOM 972 O O . PRO A 1 113 ? -14.920 -8.421 14.464 1.00 75.38 113 PRO A O 1
ATOM 975 N N . LEU A 1 114 ? -12.988 -7.967 15.532 1.00 76.12 114 LEU A N 1
ATOM 976 C CA . LEU A 1 114 ? -12.349 -7.333 14.384 1.00 76.12 114 LEU A CA 1
ATOM 977 C C . LEU A 1 114 ? -11.910 -8.393 13.377 1.00 76.12 114 LEU A C 1
ATOM 979 O O . LEU A 1 114 ? -11.200 -9.337 13.730 1.00 76.12 114 LEU A O 1
ATOM 983 N N . GLU A 1 115 ? -12.316 -8.216 12.122 1.00 73.12 115 GLU A N 1
ATOM 984 C CA . GLU A 1 115 ? -11.818 -9.006 10.998 1.00 73.12 115 GLU A CA 1
ATOM 985 C C . GLU A 1 115 ? -10.341 -8.652 10.783 1.00 73.12 115 GLU A C 1
ATOM 987 O O . GLU A 1 115 ? -10.005 -7.535 10.391 1.00 73.12 115 GLU A O 1
ATOM 992 N N . LYS A 1 116 ? -9.436 -9.585 11.098 1.00 69.19 116 LYS A N 1
ATOM 993 C CA . LYS A 1 116 ? -8.008 -9.415 10.817 1.00 69.19 116 LYS A CA 1
ATOM 994 C C . LYS A 1 116 ? -7.723 -9.829 9.381 1.00 69.19 116 LYS A C 1
ATOM 996 O O . LYS A 1 116 ? -8.062 -10.941 8.975 1.00 69.19 116 LYS A O 1
ATOM 1001 N N . GLU A 1 117 ? -7.063 -8.954 8.632 1.00 73.25 117 GLU A N 1
ATOM 1002 C CA . GLU A 1 117 ? -6.514 -9.315 7.328 1.00 73.25 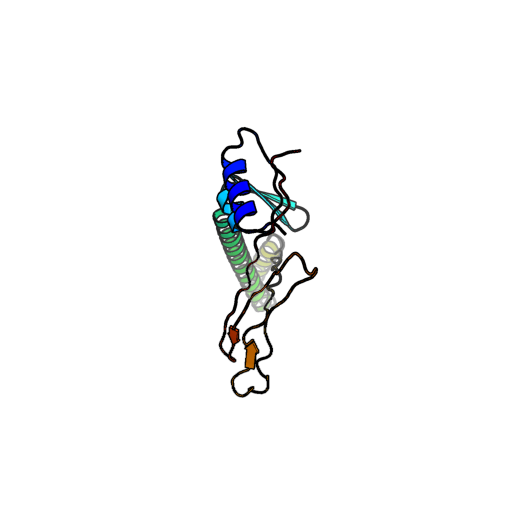117 GLU A CA 1
ATOM 1003 C C . GLU A 1 117 ? -5.413 -10.368 7.512 1.00 73.25 117 GLU A C 1
ATOM 1005 O O . GLU A 1 117 ? -4.670 -10.356 8.495 1.00 73.25 117 GLU A O 1
ATOM 1010 N N . THR A 1 118 ? -5.339 -11.331 6.593 1.00 73.25 118 THR A N 1
ATOM 1011 C CA . THR A 1 118 ? -4.331 -12.391 6.668 1.00 73.25 118 THR A CA 1
ATOM 1012 C C . THR A 1 118 ? -2.968 -11.822 6.288 1.00 73.25 118 THR A C 1
ATOM 1014 O O . THR A 1 118 ? -2.772 -11.381 5.157 1.00 73.25 118 THR A O 1
ATOM 1017 N N . GLU A 1 119 ? -2.014 -11.853 7.217 1.00 79.31 119 GLU A N 1
ATOM 1018 C CA . GLU A 1 119 ? -0.628 -11.493 6.923 1.00 79.31 119 GLU A CA 1
ATOM 1019 C C . GLU A 1 119 ? 0.040 -12.609 6.115 1.00 79.31 119 GLU A C 1
ATOM 1021 O O . GLU A 1 119 ? 0.201 -13.741 6.578 1.00 79.31 119 GLU A O 1
ATOM 1026 N N . VAL A 1 120 ? 0.450 -12.291 4.889 1.00 84.50 120 VAL A N 1
ATOM 1027 C CA . VAL A 1 120 ? 1.214 -13.216 4.051 1.00 84.50 120 VAL A CA 1
ATOM 1028 C C . VAL A 1 120 ? 2.687 -13.093 4.421 1.00 84.50 120 VAL A C 1
ATOM 1030 O O . VAL A 1 120 ? 3.355 -12.131 4.048 1.00 84.50 120 VAL A O 1
ATOM 1033 N N . THR A 1 121 ? 3.211 -14.079 5.149 1.00 88.06 121 THR A N 1
ATOM 1034 C CA . THR A 1 121 ? 4.652 -14.174 5.412 1.00 88.06 121 THR A CA 1
ATOM 1035 C C . THR A 1 121 ? 5.299 -15.075 4.366 1.00 88.06 121 THR A C 1
ATOM 1037 O O . THR A 1 121 ? 5.113 -16.291 4.384 1.00 88.06 121 THR A O 1
ATOM 1040 N N . LEU A 1 122 ? 6.087 -14.487 3.468 1.00 86.62 122 LEU A N 1
ATOM 1041 C CA . LEU A 1 122 ? 6.899 -15.237 2.513 1.00 86.62 122 LEU A CA 1
ATOM 1042 C C . LEU A 1 122 ? 8.208 -15.646 3.191 1.00 86.62 122 LEU A C 1
ATOM 1044 O O . LEU A 1 122 ? 9.069 -14.806 3.447 1.00 86.62 122 LEU A O 1
ATOM 1048 N N . LYS A 1 123 ? 8.346 -16.935 3.504 1.00 89.12 123 LYS A N 1
ATOM 1049 C CA . LYS A 1 123 ? 9.603 -17.515 3.987 1.00 89.12 123 LYS A CA 1
ATOM 1050 C C . LYS A 1 123 ? 10.217 -18.352 2.882 1.00 89.12 123 LYS A C 1
ATOM 1052 O O . LYS A 1 123 ? 9.549 -19.219 2.321 1.00 89.12 123 LYS A O 1
ATOM 1057 N N . PHE A 1 124 ? 11.484 -18.098 2.604 1.00 85.56 124 PHE A N 1
ATOM 1058 C CA . PHE A 1 124 ? 12.283 -18.969 1.760 1.00 85.56 124 PHE A CA 1
ATOM 1059 C C . PHE A 1 124 ? 12.929 -20.044 2.643 1.00 85.56 124 PHE A C 1
ATOM 1061 O O . PHE A 1 124 ? 13.197 -19.783 3.815 1.00 85.56 124 PHE A O 1
ATOM 1068 N N . PRO A 1 125 ? 13.116 -21.268 2.136 1.00 86.56 125 PRO A N 1
ATOM 1069 C CA . PRO A 1 125 ? 13.817 -22.304 2.878 1.00 86.56 125 PRO A CA 1
ATOM 1070 C C . PRO A 1 125 ? 15.299 -21.938 3.036 1.00 86.56 125 PRO A C 1
ATOM 1072 O O . PRO A 1 125 ? 15.992 -21.715 2.048 1.00 86.56 125 PRO A O 1
ATOM 1075 N N . ASP A 1 126 ? 15.789 -21.944 4.275 1.00 78.94 126 ASP A N 1
ATOM 1076 C CA . ASP A 1 126 ? 17.196 -21.647 4.593 1.00 78.94 126 ASP A CA 1
ATOM 1077 C C . ASP A 1 126 ? 18.113 -22.881 4.442 1.00 78.94 126 ASP A C 1
ATOM 1079 O O . ASP A 1 126 ? 19.338 -22.776 4.465 1.00 78.94 126 ASP A O 1
ATOM 1083 N N . ASN A 1 127 ? 17.527 -24.070 4.262 1.00 78.38 127 ASN A N 1
ATOM 1084 C CA . ASN A 1 127 ? 18.232 -25.352 4.185 1.00 78.38 127 ASN A CA 1
ATOM 1085 C C . ASN A 1 127 ? 18.661 -25.702 2.750 1.00 78.38 127 ASN A C 1
ATOM 1087 O O . ASN A 1 127 ? 18.335 -26.781 2.253 1.00 78.38 127 ASN A O 1
ATOM 1091 N N . PHE A 1 128 ? 19.377 -24.805 2.074 1.00 78.75 128 PHE A N 1
ATOM 1092 C CA . PHE A 1 128 ? 19.993 -25.123 0.785 1.00 78.75 128 PHE A CA 1
ATOM 1093 C C . PHE A 1 128 ? 21.444 -25.585 0.965 1.00 78.75 128 PHE A C 1
ATOM 1095 O O . PHE A 1 128 ? 22.167 -25.132 1.854 1.00 78.75 128 PHE A O 1
ATOM 1102 N N . GLU A 1 129 ? 21.871 -26.521 0.120 1.00 80.50 129 GLU A N 1
ATOM 1103 C CA . GLU A 1 129 ? 23.264 -26.949 0.059 1.00 80.50 129 GLU A CA 1
ATOM 1104 C C . GLU A 1 129 ? 24.129 -25.773 -0.414 1.00 80.50 129 GLU A C 1
ATOM 1106 O O . GLU A 1 129 ? 23.832 -25.131 -1.424 1.00 80.50 129 GLU A O 1
ATOM 1111 N N . LYS A 1 130 ? 25.182 -25.446 0.342 1.00 79.75 130 LYS A N 1
ATOM 1112 C CA . LYS A 1 130 ? 26.085 -24.350 -0.020 1.00 79.75 130 LYS A CA 1
ATOM 1113 C C . LYS A 1 130 ? 26.872 -24.746 -1.267 1.00 79.75 130 LYS A C 1
ATOM 1115 O O . LYS A 1 130 ? 27.767 -25.584 -1.194 1.00 79.75 130 LYS A O 1
ATOM 1120 N N . LEU A 1 131 ? 26.553 -24.118 -2.393 1.00 82.19 131 LEU A N 1
ATOM 1121 C CA . LEU A 1 131 ? 27.304 -24.265 -3.637 1.00 82.19 131 LEU A CA 1
ATOM 1122 C C . LEU A 1 131 ? 28.670 -23.576 -3.508 1.00 82.19 131 LEU A C 1
ATOM 1124 O O . LEU A 1 131 ? 28.773 -22.468 -2.982 1.00 82.19 131 LEU A O 1
ATOM 1128 N N . SER A 1 132 ? 29.735 -24.229 -3.973 1.00 80.88 132 SER A N 1
ATOM 1129 C CA . SER A 1 132 ? 31.047 -23.579 -4.071 1.00 80.88 132 SER A CA 1
ATOM 1130 C C . SER A 1 132 ? 31.048 -22.566 -5.226 1.00 80.88 132 SER A C 1
ATOM 1132 O O . SER A 1 132 ? 30.525 -22.898 -6.289 1.00 80.88 132 SER A O 1
ATOM 1134 N N . PRO A 1 133 ? 31.615 -21.357 -5.053 1.00 80.94 133 PRO A N 1
ATOM 1135 C CA . PRO A 1 133 ? 31.750 -20.393 -6.145 1.00 80.94 133 PRO A CA 1
ATOM 1136 C C . PRO A 1 133 ? 32.606 -20.929 -7.311 1.00 80.94 133 PRO A C 1
ATOM 1138 O O . PRO A 1 133 ? 33.548 -21.687 -7.053 1.00 80.94 133 PRO A O 1
ATOM 1141 N N . PRO A 1 134 ? 32.350 -20.495 -8.563 1.00 82.56 134 PRO A N 1
ATOM 1142 C CA . PRO A 1 134 ? 31.257 -19.611 -8.991 1.00 82.56 134 PRO A CA 1
ATOM 1143 C C . PRO A 1 134 ? 29.926 -20.369 -9.121 1.00 82.56 134 PRO A C 1
ATOM 1145 O O . PRO A 1 134 ? 29.881 -21.482 -9.640 1.00 82.56 134 PRO A O 1
ATOM 1148 N N . VAL A 1 135 ? 28.825 -19.760 -8.665 1.00 87.19 135 VAL A N 1
ATOM 1149 C CA . VAL A 1 135 ? 27.488 -20.388 -8.733 1.00 87.19 135 VAL A CA 1
ATOM 1150 C C . VAL A 1 135 ? 26.925 -20.314 -10.149 1.00 87.19 135 VAL A C 1
ATOM 1152 O O . VAL A 1 135 ? 26.333 -21.271 -10.645 1.00 87.19 135 VAL A O 1
ATOM 1155 N N . LEU A 1 136 ? 27.116 -19.174 -10.807 1.00 89.81 136 LEU A N 1
ATOM 1156 C CA . LEU A 1 136 ? 26.771 -18.967 -12.204 1.00 89.81 136 LEU A CA 1
ATOM 1157 C C . LEU A 1 136 ? 27.857 -18.108 -12.837 1.00 89.81 136 LEU A C 1
ATOM 1159 O O . LEU A 1 136 ? 28.196 -17.050 -12.313 1.00 89.81 136 LEU A O 1
ATOM 1163 N N . GLN A 1 137 ? 28.390 -18.563 -13.964 1.00 92.44 137 GLN A N 1
ATOM 1164 C CA . GLN A 1 137 ? 29.330 -17.805 -14.772 1.00 92.44 137 GLN A CA 1
ATOM 1165 C C . GLN A 1 137 ? 28.935 -17.949 -16.240 1.00 92.44 137 GLN A C 1
ATOM 1167 O O . GLN A 1 137 ? 28.737 -19.054 -16.743 1.00 92.44 137 GLN A O 1
ATOM 1172 N N . LEU A 1 138 ? 28.771 -16.810 -16.897 1.00 92.62 138 LEU A N 1
ATOM 1173 C CA . LEU A 1 138 ? 28.595 -16.664 -18.330 1.00 92.62 138 LEU A CA 1
ATOM 1174 C C . LEU A 1 138 ? 29.842 -15.952 -18.833 1.00 92.62 138 LEU A C 1
ATOM 1176 O O . LEU A 1 138 ? 30.153 -14.877 -18.325 1.00 92.62 138 LEU A O 1
ATOM 1180 N N . ASP A 1 139 ? 30.524 -16.537 -19.810 1.00 92.94 139 ASP A N 1
ATOM 1181 C CA . ASP A 1 139 ? 31.715 -15.958 -20.424 1.00 92.94 139 ASP A CA 1
ATOM 1182 C C . ASP A 1 139 ? 31.459 -15.766 -21.918 1.00 92.94 139 ASP A C 1
ATOM 1184 O O . ASP A 1 139 ? 31.127 -16.719 -22.623 1.00 92.94 139 ASP A O 1
ATOM 1188 N N . GLU A 1 140 ? 31.590 -14.520 -22.382 1.00 93.31 140 GLU A N 1
ATOM 1189 C CA . GLU A 1 140 ? 31.523 -14.134 -23.798 1.00 93.31 140 GLU A CA 1
ATOM 1190 C C . GLU A 1 140 ? 30.275 -14.652 -24.539 1.00 93.31 140 GLU A C 1
ATOM 1192 O O . GLU A 1 140 ? 30.317 -14.991 -25.721 1.00 93.31 140 GLU A O 1
ATOM 1197 N N . VAL A 1 141 ? 29.129 -14.693 -23.855 1.00 91.19 141 VAL A N 1
ATOM 1198 C CA . VAL A 1 141 ? 27.905 -15.275 -24.410 1.00 91.19 141 VAL A CA 1
ATOM 1199 C C . VAL A 1 141 ? 27.330 -14.393 -25.515 1.00 91.19 141 VAL A C 1
ATOM 1201 O O . VAL A 1 141 ? 27.096 -13.194 -25.338 1.00 91.19 141 VAL A O 1
ATOM 1204 N N . GLU A 1 142 ? 27.032 -15.023 -26.649 1.00 91.00 142 GLU A N 1
ATOM 1205 C CA . GLU A 1 142 ? 26.268 -14.438 -27.746 1.00 91.00 142 GLU A CA 1
ATOM 1206 C C . GLU A 1 142 ? 24.902 -15.117 -27.861 1.00 91.00 142 GLU A C 1
ATOM 1208 O O . GLU A 1 142 ? 24.784 -16.339 -27.764 1.00 91.00 142 GLU A O 1
ATOM 1213 N N . PHE A 1 143 ? 23.853 -14.327 -28.085 1.00 88.06 143 PHE A N 1
ATOM 1214 C CA . PHE A 1 143 ? 22.500 -14.853 -28.256 1.00 88.06 143 PHE A CA 1
ATOM 1215 C C . PHE A 1 143 ? 21.714 -14.036 -29.273 1.00 88.06 143 PHE A C 1
ATOM 1217 O O . PHE A 1 143 ? 21.738 -12.800 -29.269 1.00 88.06 143 PHE A O 1
ATOM 1224 N N . TYR A 1 144 ? 20.975 -14.738 -30.123 1.00 88.25 144 TYR A N 1
ATOM 1225 C CA . TYR A 1 144 ? 20.129 -14.172 -31.163 1.00 88.25 144 TYR A CA 1
ATOM 1226 C C . TYR A 1 144 ? 18.982 -15.141 -31.472 1.00 88.25 144 TYR A C 1
ATOM 1228 O O . TYR A 1 144 ? 19.177 -16.353 -31.460 1.00 88.25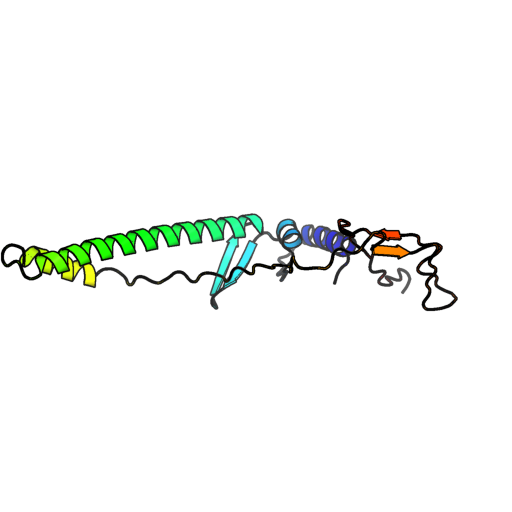 144 TYR A O 1
ATOM 1236 N N . TYR A 1 145 ? 17.783 -14.614 -31.740 1.00 82.44 145 TYR A N 1
ATOM 1237 C CA . TYR A 1 145 ? 16.659 -15.435 -32.222 1.00 82.44 145 TYR A CA 1
ATOM 1238 C C . TYR A 1 145 ? 16.744 -15.660 -33.735 1.00 82.44 145 TYR A C 1
ATOM 1240 O O . TYR A 1 145 ? 16.508 -16.766 -34.207 1.00 82.44 145 TYR A O 1
ATOM 1248 N N . ASN A 1 146 ? 17.134 -14.615 -34.470 1.00 85.19 146 ASN A N 1
ATOM 1249 C CA . ASN A 1 146 ? 17.354 -14.623 -35.913 1.00 85.19 146 ASN A CA 1
ATOM 1250 C C . ASN A 1 146 ? 18.766 -14.096 -36.189 1.00 85.19 146 ASN A C 1
ATOM 1252 O O . ASN A 1 146 ? 19.266 -13.263 -35.432 1.00 85.19 146 ASN A O 1
ATOM 1256 N N . THR A 1 147 ? 19.393 -14.523 -37.284 1.00 78.44 147 THR A N 1
ATOM 1257 C CA . THR A 1 147 ? 20.754 -14.097 -37.668 1.00 78.44 147 THR A CA 1
ATOM 1258 C C . THR A 1 147 ? 20.923 -12.581 -37.792 1.00 78.44 147 THR A C 1
ATOM 1260 O O . THR A 1 147 ? 22.024 -12.078 -37.579 1.00 78.44 147 THR A O 1
ATOM 1263 N N . ASP A 1 148 ? 19.837 -11.856 -38.064 1.00 79.00 148 ASP A N 1
ATOM 1264 C CA . ASP A 1 148 ? 19.863 -10.411 -38.316 1.00 79.00 148 ASP A CA 1
ATOM 1265 C C . ASP A 1 148 ? 19.699 -9.562 -37.044 1.00 79.00 148 ASP A C 1
ATOM 1267 O O . ASP A 1 148 ? 19.953 -8.359 -37.068 1.00 79.00 148 ASP A O 1
ATOM 1271 N N . GLN A 1 149 ? 19.301 -10.163 -35.914 1.00 82.06 149 GLN A N 1
ATOM 1272 C CA . GLN A 1 149 ? 19.062 -9.439 -34.663 1.00 82.06 149 GLN A CA 1
ATOM 1273 C C . GLN A 1 149 ? 19.784 -10.102 -33.488 1.00 82.06 149 GLN A C 1
ATOM 1275 O O . GLN A 1 149 ? 19.265 -11.006 -32.826 1.00 82.06 149 GLN A O 1
ATOM 1280 N N . ARG A 1 150 ? 20.988 -9.599 -33.199 1.00 80.94 150 ARG A N 1
ATOM 1281 C CA . ARG A 1 150 ? 21.761 -9.985 -32.014 1.00 80.94 150 ARG A CA 1
ATOM 1282 C C . ARG A 1 150 ? 21.188 -9.315 -30.770 1.00 80.94 150 ARG A C 1
ATOM 1284 O O . ARG A 1 150 ? 21.058 -8.096 -30.732 1.00 80.94 1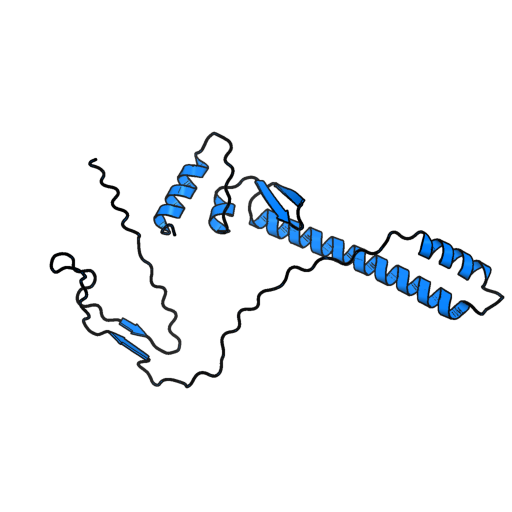50 ARG A O 1
ATOM 1291 N N . LEU A 1 151 ? 20.839 -10.119 -29.767 1.00 84.25 151 LEU A N 1
ATOM 1292 C CA . LEU A 1 151 ? 20.323 -9.638 -28.482 1.00 84.25 151 LEU A CA 1
ATOM 1293 C C . LEU A 1 151 ? 21.431 -9.466 -27.446 1.00 84.25 151 LEU A C 1
ATOM 1295 O O . LEU A 1 151 ? 21.411 -8.495 -26.696 1.00 84.25 151 LEU A O 1
ATOM 1299 N N . PHE A 1 152 ? 22.394 -10.388 -27.422 1.00 87.81 152 PHE A N 1
ATOM 1300 C CA . PHE A 1 152 ? 23.583 -10.302 -26.578 1.00 87.81 152 PHE A CA 1
ATOM 1301 C C . PHE A 1 152 ? 24.833 -10.520 -27.429 1.00 87.81 152 PHE A C 1
ATOM 1303 O O . PHE A 1 152 ? 24.849 -11.393 -28.299 1.00 87.81 152 PHE A O 1
ATOM 1310 N N . THR A 1 153 ? 25.870 -9.730 -27.166 1.00 87.81 153 THR A N 1
ATOM 1311 C CA . THR A 1 153 ? 27.192 -9.840 -27.792 1.00 87.81 153 THR A CA 1
ATOM 1312 C C . THR A 1 153 ? 28.249 -9.784 -26.701 1.00 87.81 153 THR A C 1
ATOM 1314 O O . THR A 1 153 ? 28.300 -8.785 -25.983 1.00 87.81 153 THR A O 1
ATOM 1317 N N . GLN A 1 154 ? 29.066 -10.835 -26.584 1.00 90.38 154 GLN A N 1
ATOM 1318 C CA . GLN A 1 154 ? 30.146 -10.946 -25.594 1.00 90.38 154 GLN A CA 1
ATOM 1319 C C . GLN A 1 154 ? 29.691 -10.640 -24.155 1.00 90.38 154 GLN A C 1
ATOM 1321 O O . GLN A 1 154 ? 30.346 -9.908 -23.414 1.00 90.38 154 GLN A O 1
ATOM 1326 N N . LEU A 1 155 ? 28.534 -11.176 -23.756 1.00 90.25 155 LEU A N 1
ATOM 1327 C CA . LEU A 1 155 ? 28.011 -10.982 -22.408 1.00 90.25 155 LEU A CA 1
ATOM 1328 C C . LEU A 1 155 ? 28.783 -11.858 -21.414 1.00 90.25 155 LEU A C 1
ATOM 1330 O O . LEU A 1 155 ? 28.659 -13.083 -21.454 1.00 90.25 155 LEU A O 1
ATOM 1334 N N . SER A 1 156 ? 29.503 -11.219 -20.491 1.00 91.12 156 SER A N 1
ATOM 1335 C CA . SER A 1 156 ? 30.152 -11.892 -19.363 1.00 91.12 156 SER A CA 1
ATOM 1336 C C . SER A 1 156 ? 29.520 -11.468 -18.036 1.00 91.12 156 SER A C 1
ATOM 1338 O O . SER A 1 156 ? 29.496 -10.281 -17.708 1.00 91.12 156 SER A O 1
ATOM 1340 N N . VAL A 1 157 ? 28.978 -12.427 -17.280 1.00 91.00 157 VAL A N 1
ATOM 1341 C CA . VAL A 1 157 ? 28.284 -12.200 -15.999 1.00 91.00 157 VAL A CA 1
ATOM 1342 C C . VAL A 1 157 ? 28.626 -13.324 -15.032 1.00 91.00 157 VAL A C 1
ATOM 1344 O O . VAL A 1 157 ? 28.473 -14.494 -15.371 1.00 91.00 157 VAL A O 1
ATOM 1347 N N . SER A 1 158 ? 29.012 -12.977 -13.806 1.00 91.25 158 SER A N 1
ATOM 1348 C CA . SER A 1 158 ? 29.192 -13.927 -12.709 1.00 91.25 158 SER A CA 1
ATOM 1349 C C . SER A 1 158 ? 28.244 -13.622 -11.548 1.00 91.25 158 SER A C 1
ATOM 1351 O O . SER A 1 158 ? 27.894 -12.466 -11.294 1.00 91.25 158 SER A O 1
ATOM 1353 N N . ALA A 1 159 ? 27.802 -14.670 -10.856 1.00 91.06 159 ALA A N 1
ATOM 1354 C CA . ALA A 1 159 ? 26.987 -14.581 -9.655 1.00 91.06 159 ALA A CA 1
ATOM 1355 C C . ALA A 1 159 ? 27.453 -15.599 -8.607 1.00 91.06 159 ALA A C 1
ATOM 1357 O O . ALA A 1 159 ? 27.738 -16.758 -8.923 1.00 91.06 159 ALA A O 1
ATOM 1358 N N . ASP A 1 160 ? 27.453 -15.153 -7.355 1.00 88.50 160 ASP A N 1
ATOM 1359 C CA . ASP A 1 160 ? 27.787 -15.930 -6.166 1.00 88.50 160 ASP A CA 1
ATOM 1360 C C . ASP A 1 160 ? 26.542 -16.133 -5.284 1.00 88.50 160 ASP A C 1
ATOM 1362 O O . ASP A 1 160 ? 25.470 -15.582 -5.545 1.00 88.50 160 ASP A O 1
ATOM 1366 N N . LEU A 1 161 ? 26.677 -16.904 -4.198 1.00 86.25 161 LEU A N 1
ATOM 1367 C CA . LEU A 1 161 ? 25.570 -17.227 -3.281 1.00 86.25 161 LEU A CA 1
ATOM 1368 C C . LEU A 1 161 ? 24.913 -16.004 -2.614 1.00 86.25 161 LEU A C 1
ATOM 1370 O O . LEU A 1 161 ? 23.764 -16.089 -2.185 1.00 86.25 161 LEU A O 1
ATOM 1374 N N . GLU A 1 162 ? 25.621 -14.879 -2.509 1.00 85.38 162 GLU A N 1
ATOM 1375 C CA . GLU A 1 162 ? 25.112 -13.645 -1.892 1.00 85.38 162 GLU A CA 1
ATOM 1376 C C . GLU A 1 162 ? 24.639 -12.606 -2.924 1.00 85.38 162 GLU A C 1
ATOM 1378 O O . GLU A 1 162 ? 24.122 -11.545 -2.559 1.00 85.38 162 GLU A O 1
ATOM 1383 N N . SER A 1 163 ? 24.798 -12.887 -4.221 1.00 88.56 163 SER A N 1
ATOM 1384 C CA . SER A 1 163 ? 24.469 -11.938 -5.279 1.00 88.56 163 SER A CA 1
ATOM 1385 C C . SER A 1 163 ? 22.962 -11.678 -5.356 1.00 88.56 163 SER A C 1
ATOM 1387 O O . SER A 1 163 ? 22.146 -12.591 -5.473 1.00 88.56 163 SER A O 1
ATOM 1389 N N . ARG A 1 164 ? 22.581 -10.395 -5.362 1.00 89.81 164 ARG A N 1
ATOM 1390 C CA . ARG A 1 164 ? 21.215 -9.939 -5.655 1.00 89.81 164 ARG A CA 1
ATOM 1391 C C . ARG A 1 164 ? 21.206 -9.254 -7.012 1.00 89.81 164 ARG A C 1
ATOM 1393 O O . ARG A 1 164 ? 21.605 -8.100 -7.127 1.00 89.81 164 ARG A O 1
ATOM 1400 N N . ILE A 1 165 ? 20.767 -9.977 -8.035 1.00 89.06 165 ILE A N 1
ATOM 1401 C CA . ILE A 1 165 ? 20.778 -9.500 -9.420 1.00 89.06 165 ILE A CA 1
ATOM 1402 C C . ILE A 1 165 ? 19.349 -9.160 -9.840 1.00 89.06 165 ILE A C 1
ATOM 1404 O O . ILE A 1 165 ? 18.450 -9.991 -9.739 1.00 89.06 165 ILE A O 1
ATOM 1408 N N . CYS A 1 166 ? 19.144 -7.934 -10.319 1.00 87.88 166 CYS A N 1
ATOM 1409 C CA . CYS A 1 166 ? 17.891 -7.499 -10.928 1.00 87.88 166 CYS A CA 1
ATOM 1410 C C . CYS A 1 166 ? 18.092 -7.387 -12.441 1.00 87.88 166 CYS A C 1
ATOM 1412 O O . CYS A 1 166 ? 18.917 -6.596 -12.896 1.00 87.88 166 CYS A O 1
ATOM 1414 N N . ILE A 1 167 ? 17.349 -8.176 -13.218 1.00 85.50 167 ILE A N 1
ATOM 1415 C CA . ILE A 1 167 ? 17.368 -8.105 -14.682 1.00 85.50 167 ILE A CA 1
ATOM 1416 C C . ILE A 1 167 ? 16.214 -7.207 -15.117 1.00 85.50 167 ILE A C 1
ATOM 1418 O O . ILE A 1 167 ? 15.047 -7.547 -14.928 1.00 85.50 167 ILE A O 1
ATOM 1422 N N . VAL A 1 168 ? 16.546 -6.063 -15.708 1.00 82.56 168 VAL A N 1
ATOM 1423 C CA . VAL A 1 168 ? 15.570 -5.087 -16.201 1.00 82.56 168 VAL A CA 1
ATOM 1424 C C . VAL A 1 168 ? 15.562 -5.123 -17.722 1.00 82.56 168 VAL A C 1
ATOM 1426 O O . VAL A 1 168 ? 16.615 -5.171 -18.356 1.00 82.56 168 VAL A O 1
ATOM 1429 N N . ARG A 1 169 ? 14.370 -5.089 -18.320 1.00 74.31 169 ARG A N 1
ATOM 1430 C CA . ARG A 1 169 ? 14.197 -5.015 -19.769 1.00 74.31 169 ARG A CA 1
ATOM 1431 C C . ARG A 1 169 ? 13.234 -3.895 -20.111 1.00 74.31 169 ARG A C 1
ATOM 1433 O O . ARG A 1 169 ? 12.101 -3.892 -19.642 1.00 74.31 169 ARG A O 1
ATOM 1440 N N . ILE A 1 170 ? 13.668 -3.025 -21.016 1.00 76.25 170 ILE A N 1
ATOM 1441 C CA . ILE A 1 170 ? 12.773 -2.073 -21.656 1.00 76.25 170 ILE A CA 1
ATOM 1442 C C . ILE A 1 170 ? 11.945 -2.834 -22.684 1.00 76.25 170 ILE A C 1
ATOM 1444 O O . ILE A 1 170 ? 12.482 -3.482 -23.591 1.00 76.25 170 ILE A O 1
ATOM 1448 N N . ASN A 1 171 ? 10.624 -2.776 -22.539 1.00 71.44 171 ASN A N 1
ATOM 1449 C CA . ASN A 1 171 ? 9.735 -3.264 -23.579 1.00 71.44 171 ASN A CA 1
ATOM 1450 C C . ASN A 1 171 ? 9.845 -2.309 -24.769 1.00 71.44 171 ASN A C 1
ATOM 1452 O O . ASN A 1 171 ? 9.224 -1.249 -24.794 1.00 71.44 171 ASN A O 1
ATOM 1456 N N . HIS A 1 172 ? 10.630 -2.699 -25.770 1.00 56.50 172 HIS A N 1
ATOM 1457 C CA . HIS A 1 172 ? 10.525 -2.141 -27.110 1.00 56.50 172 HIS A CA 1
ATOM 1458 C C . HIS A 1 172 ? 9.215 -2.636 -27.731 1.00 56.50 172 HIS A C 1
ATOM 1460 O O . HIS A 1 172 ? 9.199 -3.544 -28.555 1.00 56.50 172 HIS A O 1
ATOM 1466 N N . THR A 1 173 ? 8.088 -2.071 -27.302 1.00 44.31 173 THR A N 1
ATOM 1467 C CA . THR A 1 173 ? 6.927 -1.990 -28.184 1.00 44.31 173 THR A CA 1
ATOM 1468 C C . THR A 1 173 ? 7.355 -1.119 -29.352 1.00 44.31 173 THR A C 1
ATOM 1470 O O . THR A 1 173 ? 7.799 0.010 -29.143 1.00 44.31 173 THR A O 1
ATOM 1473 N N . ALA A 1 174 ? 7.276 -1.671 -30.559 1.00 39.75 174 ALA A N 1
ATOM 1474 C CA . ALA A 1 174 ? 7.351 -0.927 -31.801 1.00 39.75 174 ALA A CA 1
ATOM 1475 C C . ALA A 1 174 ? 6.265 0.159 -31.790 1.00 39.75 174 ALA A C 1
ATOM 1477 O O . ALA A 1 174 ? 5.144 -0.054 -32.233 1.00 39.75 174 ALA A O 1
ATOM 1478 N N . LEU A 1 175 ? 6.574 1.318 -31.218 1.00 38.88 175 LEU A N 1
ATOM 1479 C CA . LEU A 1 175 ? 5.956 2.562 -31.630 1.00 38.88 175 LEU A CA 1
ATOM 1480 C C . LEU A 1 175 ? 6.745 2.972 -32.866 1.00 38.88 175 LEU A C 1
ATOM 1482 O O . LEU A 1 175 ? 7.753 3.667 -32.752 1.00 38.88 175 LEU A O 1
ATOM 1486 N N . ASN A 1 176 ? 6.333 2.438 -34.020 1.00 34.44 176 ASN A N 1
ATOM 1487 C CA . ASN A 1 176 ? 6.607 3.078 -35.300 1.00 34.44 176 ASN A CA 1
ATOM 1488 C C . ASN A 1 176 ? 6.108 4.523 -35.169 1.00 34.44 176 ASN A C 1
ATOM 1490 O O . ASN A 1 176 ? 4.924 4.714 -34.897 1.00 34.44 176 ASN A O 1
ATOM 1494 N N . PRO A 1 177 ? 6.969 5.539 -35.323 1.00 39.84 177 PRO A N 1
ATOM 1495 C CA . PRO A 1 177 ? 6.517 6.914 -35.485 1.00 39.84 177 PRO A CA 1
ATOM 1496 C C . PRO A 1 177 ? 6.016 7.197 -36.914 1.00 39.84 177 PRO A C 1
ATOM 1498 O O . PRO A 1 177 ? 5.600 8.321 -37.169 1.00 39.84 177 PRO A O 1
ATOM 1501 N N . ASP A 1 178 ? 6.063 6.206 -37.817 1.00 40.66 178 ASP A N 1
ATOM 1502 C CA . ASP A 1 178 ? 5.856 6.363 -39.265 1.00 40.66 178 ASP A CA 1
ATOM 1503 C C . ASP A 1 178 ? 4.723 5.483 -39.859 1.00 40.66 178 ASP A C 1
ATOM 1505 O O . ASP A 1 178 ? 4.784 5.141 -41.037 1.00 40.66 178 ASP A O 1
ATOM 1509 N N . ASP A 1 179 ? 3.678 5.142 -39.090 1.00 35.00 179 ASP A N 1
ATOM 1510 C CA . ASP A 1 179 ? 2.390 4.634 -39.625 1.00 35.00 179 ASP A CA 1
ATOM 1511 C C . ASP A 1 179 ? 1.196 5.438 -39.079 1.00 35.00 179 ASP A C 1
ATOM 1513 O O . ASP A 1 179 ? 1.129 5.634 -37.840 1.00 35.00 179 ASP A O 1
#